Protein AF-A0A0F7N652-F1 (afdb_monomer)

Solvent-accessible surface area (backbone atoms only — not comparable to full-atom values): 4604 Å² total; per-residue (Å²): 138,62,67,25,55,27,53,53,52,50,53,50,52,51,50,50,47,23,70,76,69,74,42,78,75,89,64,50,37,72,56,49,27,56,56,29,62,69,51,60,77,90,30,26,38,18,62,35,83,90,77,76,40,75,40,82,53,77,67,75,60,82,79,74,81,78,80,72,76,80,68,83,80,127

pLDDT: mean 85.21, std 11.58, range [51.59, 96.19]

Structure (mmCIF, N/CA/C/O backbone):
data_AF-A0A0F7N652-F1
#
_entry.id   AF-A0A0F7N652-F1
#
loop_
_atom_site.group_PDB
_atom_site.id
_atom_site.type_symbol
_atom_site.label_atom_id
_atom_site.label_alt_id
_atom_site.label_comp_id
_atom_site.label_asym_id
_atom_site.label_entity_id
_atom_site.label_seq_id
_atom_site.pdbx_PDB_ins_code
_atom_site.Cartn_x
_atom_site.Cartn_y
_atom_site.Cartn_z
_atom_site.occupancy
_atom_site.B_iso_or_equiv
_atom_site.auth_seq_id
_atom_site.auth_comp_id
_atom_site.auth_asym_id
_atom_site.auth_atom_id
_atom_site.pdbx_PDB_model_num
ATOM 1 N N . MET A 1 1 ? 10.824 8.606 -3.890 1.00 51.59 1 MET A N 1
ATOM 2 C CA . MET A 1 1 ? 10.103 7.373 -3.538 1.00 51.59 1 MET A CA 1
ATOM 3 C C . MET A 1 1 ? 8.964 7.296 -4.526 1.00 51.59 1 MET A C 1
ATOM 5 O O . MET A 1 1 ? 8.148 8.209 -4.537 1.00 51.59 1 MET A O 1
ATOM 9 N N . THR A 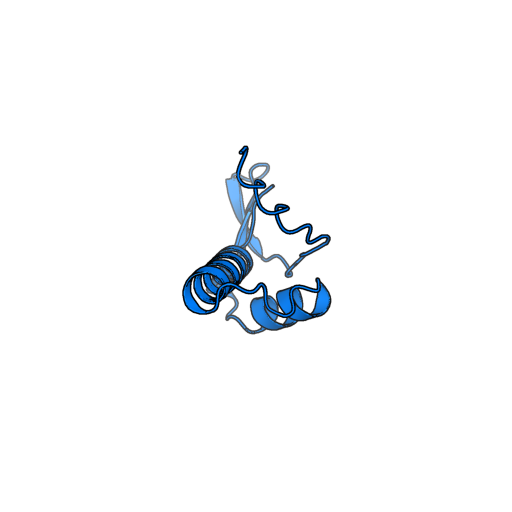1 2 ? 9.022 6.352 -5.454 1.00 65.06 2 THR A N 1
ATOM 10 C CA . THR A 1 2 ? 7.981 6.164 -6.463 1.00 65.06 2 THR A CA 1
ATOM 11 C C . THR A 1 2 ? 7.324 4.836 -6.164 1.00 65.06 2 THR A C 1
ATOM 13 O O . THR A 1 2 ? 8.018 3.828 -6.088 1.00 65.06 2 THR A O 1
ATOM 16 N N . HIS A 1 3 ? 6.025 4.881 -5.895 1.00 70.06 3 HIS A N 1
ATOM 17 C CA . HIS A 1 3 ? 5.224 3.708 -5.580 1.00 70.06 3 HIS A CA 1
ATOM 18 C C . HIS A 1 3 ? 4.590 3.172 -6.852 1.00 70.06 3 HIS A C 1
ATOM 20 O O . HIS A 1 3 ? 4.307 3.940 -7.777 1.00 70.06 3 HIS A O 1
ATOM 26 N N . ALA A 1 4 ? 4.377 1.862 -6.886 1.00 86.94 4 ALA A N 1
ATOM 27 C CA . ALA A 1 4 ? 3.533 1.273 -7.908 1.00 86.94 4 ALA A CA 1
ATOM 28 C C . ALA A 1 4 ? 2.062 1.585 -7.609 1.00 86.94 4 ALA A C 1
ATOM 30 O O . ALA A 1 4 ? 1.663 1.692 -6.444 1.00 86.94 4 ALA A O 1
ATOM 31 N N . SER A 1 5 ? 1.226 1.662 -8.645 1.00 90.06 5 SER A N 1
ATOM 32 C CA . SER A 1 5 ? -0.215 1.878 -8.459 1.00 90.06 5 SER A CA 1
ATOM 33 C C . SER A 1 5 ? -0.864 0.798 -7.583 1.00 90.06 5 SER A C 1
ATOM 35 O O . SER A 1 5 ? -1.800 1.099 -6.844 1.00 90.06 5 SER A O 1
ATOM 37 N N . ALA A 1 6 ? -0.358 -0.442 -7.605 1.00 92.12 6 ALA A N 1
ATOM 38 C CA . ALA A 1 6 ? -0.810 -1.511 -6.713 1.00 92.12 6 ALA A CA 1
ATOM 39 C C . ALA A 1 6 ? -0.655 -1.139 -5.227 1.00 92.12 6 ALA A C 1
ATOM 41 O O . ALA A 1 6 ? -1.590 -1.309 -4.442 1.00 92.12 6 ALA A O 1
ATOM 42 N N . GLU A 1 7 ? 0.498 -0.592 -4.837 1.00 90.25 7 GLU A N 1
ATOM 43 C CA . GLU A 1 7 ? 0.769 -0.183 -3.454 1.00 90.25 7 GLU A CA 1
ATOM 44 C C . GLU A 1 7 ? -0.133 0.986 -3.035 1.00 90.25 7 GLU A C 1
ATOM 46 O O . GLU A 1 7 ? -0.694 0.984 -1.936 1.00 90.25 7 GLU A O 1
ATOM 51 N N . GLU A 1 8 ? -0.340 1.956 -3.932 1.00 90.75 8 GLU A N 1
ATOM 52 C CA . GLU A 1 8 ? -1.234 3.094 -3.693 1.00 90.75 8 GLU A CA 1
ATOM 53 C C . GLU A 1 8 ? -2.684 2.641 -3.478 1.00 90.75 8 GLU A C 1
ATOM 55 O O . GLU A 1 8 ? -3.335 3.061 -2.516 1.00 90.75 8 GLU A O 1
ATOM 60 N N . ILE A 1 9 ? -3.184 1.735 -4.324 1.00 93.69 9 ILE A N 1
ATOM 61 C CA . ILE A 1 9 ? -4.531 1.164 -4.191 1.00 93.69 9 ILE A CA 1
ATOM 62 C C . ILE A 1 9 ? -4.673 0.445 -2.845 1.00 93.69 9 ILE A C 1
ATOM 64 O O . ILE A 1 9 ? -5.652 0.669 -2.128 1.00 93.69 9 ILE A O 1
ATOM 68 N N . VAL A 1 10 ? -3.698 -0.388 -2.467 1.00 94.31 10 VAL A N 1
ATOM 69 C CA . VAL A 1 10 ? -3.717 -1.116 -1.189 1.00 94.31 10 VAL A CA 1
ATOM 70 C C . VAL A 1 10 ? -3.740 -0.158 0.003 1.00 94.31 10 VAL A C 1
ATOM 72 O O . VAL A 1 10 ? -4.526 -0.358 0.936 1.00 94.31 10 VAL A O 1
ATOM 75 N N . ALA A 1 11 ? -2.943 0.911 -0.037 1.00 90.94 11 ALA A N 1
ATOM 76 C CA . ALA A 1 11 ? -2.929 1.929 1.008 1.00 90.94 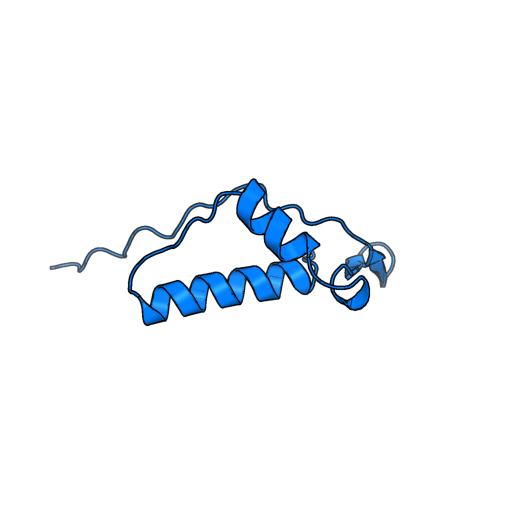11 ALA A CA 1
ATOM 77 C C . ALA A 1 11 ? -4.284 2.654 1.129 1.00 90.94 11 ALA A C 1
ATOM 79 O O . ALA A 1 11 ? -4.784 2.855 2.241 1.00 90.94 11 ALA A O 1
ATOM 80 N N . LEU A 1 12 ? -4.911 3.000 -0.001 1.00 93.06 12 LEU A N 1
ATOM 81 C CA . LEU A 1 12 ? -6.227 3.646 -0.028 1.00 93.06 12 LEU A CA 1
ATOM 82 C C . LEU A 1 12 ? -7.337 2.727 0.497 1.00 93.06 12 LEU A C 1
ATOM 84 O O . LEU A 1 12 ? -8.170 3.172 1.284 1.00 93.06 12 LEU A O 1
ATOM 88 N N . VAL A 1 13 ? -7.321 1.440 0.141 1.00 94.31 13 VAL A N 1
ATOM 89 C CA . VAL A 1 13 ? -8.277 0.448 0.666 1.00 94.31 13 VAL A CA 1
ATOM 90 C C . VAL A 1 13 ? -8.120 0.278 2.179 1.00 94.31 13 VAL A C 1
ATOM 92 O O . VAL A 1 13 ? -9.112 0.223 2.908 1.00 94.31 13 VAL A O 1
ATOM 95 N N . ALA A 1 14 ? -6.884 0.232 2.684 1.00 92.38 14 ALA A N 1
ATOM 96 C CA . ALA A 1 14 ? -6.629 0.168 4.122 1.00 92.38 14 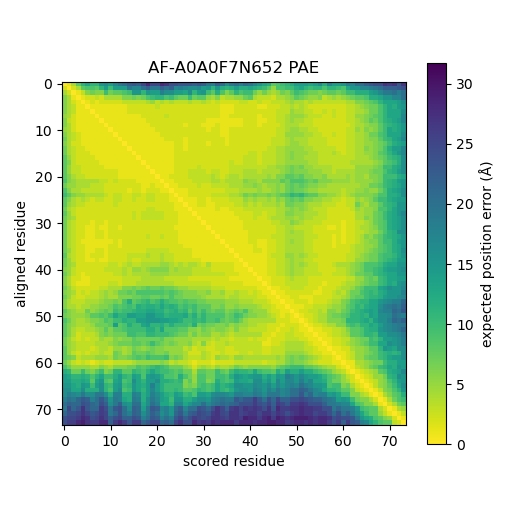ALA A CA 1
ATOM 97 C C . ALA A 1 14 ? -7.166 1.407 4.863 1.00 92.38 14 ALA A C 1
ATOM 99 O O . ALA A 1 14 ? -7.722 1.282 5.961 1.00 92.38 14 ALA A O 1
ATOM 100 N N . LEU A 1 15 ? -7.022 2.593 4.263 1.00 91.56 15 LEU A N 1
ATOM 101 C CA . LEU A 1 15 ? -7.568 3.838 4.795 1.00 91.56 15 LEU A CA 1
ATOM 102 C C . LEU A 1 15 ? -9.102 3.839 4.789 1.00 91.56 15 LEU A C 1
ATOM 104 O O . LEU A 1 15 ? -9.707 4.195 5.801 1.00 91.56 15 LEU A O 1
ATOM 108 N N . ASP A 1 16 ? -9.730 3.407 3.699 1.00 94.50 16 ASP A N 1
ATOM 109 C CA . ASP A 1 16 ? -11.189 3.323 3.595 1.00 94.50 16 ASP A CA 1
ATOM 110 C C . ASP A 1 16 ? -11.775 2.373 4.653 1.00 94.50 16 ASP A C 1
ATOM 112 O O . ASP A 1 16 ? -12.668 2.750 5.415 1.00 94.50 16 ASP A O 1
ATOM 116 N N . LEU A 1 17 ? -11.170 1.192 4.833 1.00 93.56 17 LEU A N 1
ATOM 117 C CA . LEU A 1 17 ? -11.546 0.255 5.898 1.00 93.56 17 LEU A CA 1
ATOM 118 C C . LEU A 1 17 ? -11.421 0.876 7.292 1.00 93.56 17 LEU A C 1
ATOM 120 O O . LEU A 1 17 ? -12.269 0.641 8.161 1.00 93.56 17 LEU A O 1
ATOM 124 N N . LYS A 1 18 ? -10.384 1.686 7.524 1.00 91.38 18 LYS A N 1
ATOM 125 C CA . LYS A 1 18 ? -10.217 2.417 8.782 1.00 91.38 18 LYS A CA 1
ATOM 126 C C . LYS A 1 18 ? -11.316 3.449 8.996 1.00 91.38 18 LYS A C 1
ATOM 128 O O . LYS A 1 18 ? -11.804 3.561 10.123 1.00 91.38 18 LYS A O 1
ATOM 133 N N . VAL A 1 19 ? -11.696 4.190 7.958 1.00 92.31 19 VAL A N 1
ATOM 134 C CA . VAL A 1 19 ? -12.792 5.166 8.022 1.00 92.31 19 VAL A CA 1
ATOM 135 C C . VAL A 1 19 ? -14.119 4.455 8.295 1.00 92.31 19 VAL A C 1
ATOM 137 O O . VAL A 1 19 ? -14.842 4.855 9.205 1.00 92.31 19 VAL A O 1
ATOM 140 N N . ALA A 1 20 ? -14.395 3.358 7.589 1.00 94.94 20 ALA A N 1
ATOM 141 C CA . ALA A 1 20 ? -15.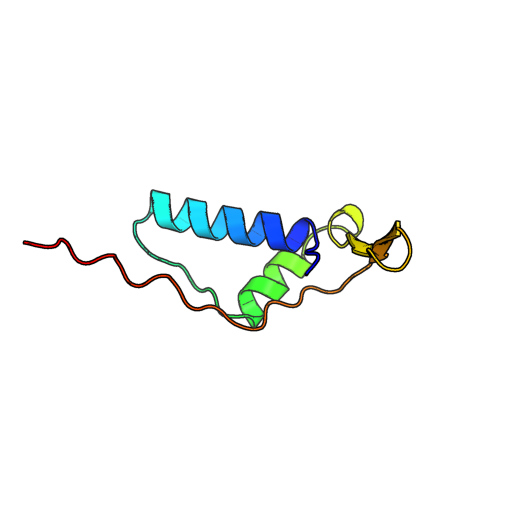645 2.612 7.706 1.00 94.94 20 ALA A CA 1
ATOM 142 C C . ALA A 1 20 ? -15.806 1.891 9.057 1.00 94.94 20 ALA A C 1
ATOM 144 O O . ALA A 1 20 ? -16.896 1.858 9.625 1.00 94.94 20 ALA A O 1
ATOM 145 N N . THR A 1 21 ? -14.730 1.301 9.588 1.00 93.38 21 THR A N 1
ATOM 146 C CA . THR A 1 21 ? -14.791 0.447 10.795 1.00 93.38 21 THR A CA 1
ATOM 147 C C . THR A 1 21 ? -14.263 1.122 12.061 1.00 93.38 21 THR A C 1
ATOM 149 O O . THR A 1 21 ? -14.372 0.579 13.163 1.00 93.38 21 THR A O 1
ATOM 152 N N . GLY A 1 22 ? -13.620 2.283 11.922 1.00 91.25 22 GLY A N 1
ATOM 153 C CA . GLY A 1 22 ? -12.917 2.965 13.004 1.00 91.25 22 GLY A CA 1
ATOM 154 C C . GLY A 1 22 ? -11.635 2.261 13.465 1.00 91.2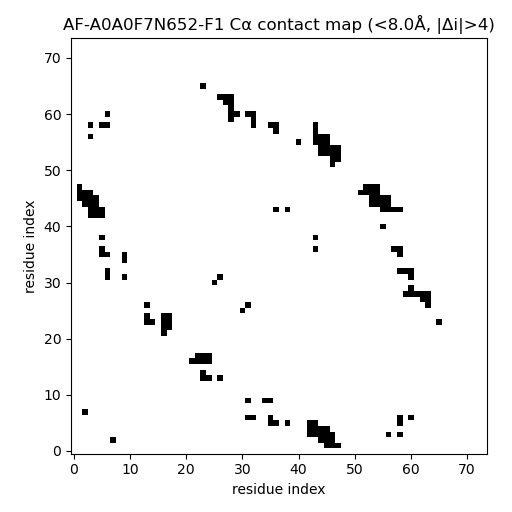5 22 GLY A C 1
ATOM 155 O O . GLY A 1 22 ? -10.974 2.747 14.391 1.00 91.25 22 GLY A O 1
ATOM 156 N N . ARG A 1 23 ? -11.222 1.145 12.849 1.00 88.69 23 ARG A N 1
ATOM 157 C CA . ARG A 1 23 ? -10.055 0.344 13.262 1.00 88.69 23 ARG A CA 1
ATOM 158 C C . ARG A 1 23 ? -9.116 0.095 12.090 1.00 88.69 23 ARG A C 1
ATOM 160 O O . ARG A 1 23 ? -9.550 -0.079 10.964 1.00 88.69 23 ARG A O 1
ATOM 167 N N . TRP A 1 24 ? -7.816 0.093 12.368 1.00 89.06 24 TRP A N 1
ATOM 168 C CA . TRP A 1 24 ? -6.846 -0.386 11.388 1.00 89.06 24 TRP A CA 1
ATOM 169 C C . TRP A 1 24 ? -6.950 -1.914 11.323 1.00 89.06 24 TRP A C 1
ATOM 171 O O . TRP A 1 24 ? -7.087 -2.556 12.367 1.00 89.06 24 TRP A O 1
ATOM 181 N N . GLY A 1 25 ? -6.940 -2.475 10.113 1.00 86.88 25 GLY A N 1
ATOM 182 C CA . GLY A 1 25 ? -6.891 -3.922 9.898 1.00 86.88 25 GLY A CA 1
ATOM 183 C C . GLY A 1 25 ? -5.498 -4.504 10.161 1.00 86.88 25 GLY A C 1
ATOM 184 O O . GLY A 1 25 ? -4.653 -3.868 10.790 1.00 86.88 25 GLY A O 1
ATOM 185 N N . ASN A 1 26 ? -5.242 -5.713 9.656 1.00 90.31 26 ASN A N 1
ATOM 186 C CA . ASN A 1 26 ? -3.881 -6.245 9.610 1.00 90.31 26 ASN A CA 1
ATOM 187 C C . ASN A 1 26 ? -3.085 -5.519 8.514 1.00 90.31 26 ASN A C 1
AT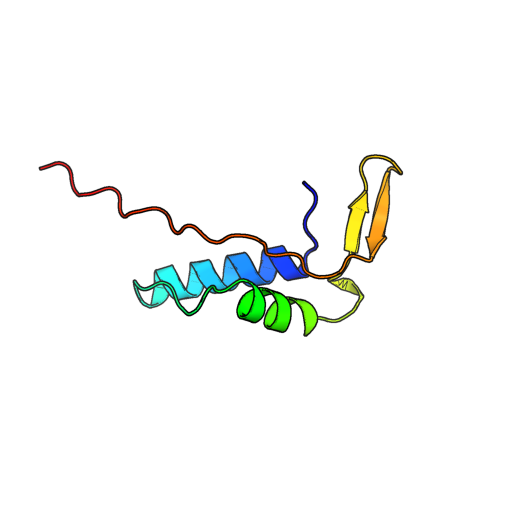OM 189 O O . ASN A 1 26 ? -3.410 -5.654 7.337 1.00 90.31 26 ASN A O 1
ATOM 193 N N . LEU A 1 27 ? -2.064 -4.768 8.924 1.00 91.06 27 LEU A N 1
ATOM 194 C CA . LEU A 1 27 ? -1.222 -3.938 8.062 1.00 91.06 27 LEU A CA 1
ATOM 195 C C . LEU A 1 27 ? 0.256 -4.333 8.175 1.00 91.06 27 LEU A C 1
ATOM 197 O O . LEU A 1 27 ? 1.132 -3.481 8.053 1.00 91.06 27 LEU A O 1
ATOM 201 N N . THR A 1 28 ? 0.543 -5.608 8.463 1.00 91.44 28 THR A N 1
ATOM 202 C CA . THR A 1 28 ? 1.923 -6.099 8.383 1.00 91.44 28 THR A CA 1
ATOM 203 C C . THR A 1 28 ? 2.421 -6.028 6.934 1.00 91.44 28 THR A C 1
ATOM 205 O O . THR A 1 28 ? 1.632 -6.314 6.026 1.00 91.44 28 THR A O 1
ATOM 208 N N . PRO A 1 29 ? 3.702 -5.682 6.707 1.00 92.38 29 PRO A N 1
ATOM 209 C CA . PRO A 1 29 ? 4.338 -5.707 5.390 1.00 92.38 29 PRO A CA 1
ATOM 210 C C . PRO A 1 29 ? 3.972 -6.925 4.545 1.00 92.38 29 PRO A C 1
ATOM 212 O O . PRO A 1 29 ? 3.419 -6.779 3.462 1.00 92.38 29 PRO A O 1
ATOM 215 N N . GLU A 1 30 ? 4.102 -8.129 5.108 1.00 93.00 30 GLU A N 1
ATOM 216 C CA . GLU A 1 30 ? 3.852 -9.381 4.389 1.00 93.00 30 GLU A CA 1
ATOM 217 C C . GLU A 1 30 ? 2.406 -9.482 3.894 1.00 93.00 30 GLU A C 1
ATOM 219 O O . GLU A 1 30 ? 2.131 -10.060 2.842 1.00 93.00 30 GLU A O 1
ATOM 224 N N . ARG A 1 31 ? 1.451 -8.929 4.655 1.00 93.88 31 ARG A N 1
ATOM 225 C CA . ARG A 1 31 ? 0.046 -8.917 4.252 1.00 93.88 31 ARG A CA 1
ATOM 226 C C . ARG A 1 31 ? -0.198 -7.888 3.157 1.00 93.88 31 ARG A C 1
ATOM 228 O O . ARG A 1 31 ? -0.966 -8.181 2.243 1.00 93.88 31 ARG A O 1
ATOM 235 N N . LEU A 1 32 ? 0.398 -6.706 3.273 1.00 93.69 32 LEU A N 1
ATOM 236 C CA . LEU A 1 32 ? 0.242 -5.631 2.297 1.00 93.69 32 LEU A CA 1
ATOM 237 C C . LEU A 1 32 ? 0.886 -6.007 0.959 1.00 93.69 32 LEU A C 1
ATOM 239 O O . LEU A 1 32 ? 0.213 -5.919 -0.067 1.00 93.69 32 LEU A O 1
ATOM 243 N N . ASP A 1 33 ? 2.106 -6.542 0.987 1.00 94.25 33 ASP A N 1
ATOM 244 C CA . ASP A 1 33 ? 2.821 -7.037 -0.192 1.00 94.25 33 ASP A CA 1
ATOM 245 C C . ASP A 1 33 ? 2.067 -8.186 -0.865 1.00 94.25 33 ASP A C 1
ATOM 247 O O . ASP A 1 33 ? 1.931 -8.202 -2.083 1.00 94.25 33 ASP A O 1
ATOM 251 N N . ALA A 1 34 ? 1.494 -9.122 -0.096 1.00 95.19 34 ALA A N 1
ATOM 252 C CA . ALA A 1 34 ? 0.699 -10.211 -0.668 1.00 95.19 34 ALA A CA 1
ATOM 253 C C . ALA A 1 34 ? -0.565 -9.713 -1.392 1.00 95.19 34 ALA A C 1
ATOM 255 O O . ALA A 1 34 ? -0.970 -10.294 -2.398 1.00 95.19 34 ALA A O 1
ATOM 256 N N . VAL A 1 35 ? -1.208 -8.652 -0.890 1.00 95.44 35 VAL A N 1
ATOM 257 C CA . VAL A 1 35 ? -2.366 -8.047 -1.567 1.00 95.44 35 VAL A CA 1
ATOM 258 C C . VAL A 1 35 ? -1.905 -7.254 -2.790 1.00 95.44 35 VAL A C 1
ATOM 260 O O . VAL A 1 35 ? -2.474 -7.433 -3.864 1.00 95.44 35 VAL A O 1
ATOM 263 N N . ALA A 1 36 ? -0.859 -6.437 -2.665 1.00 94.62 36 ALA A N 1
ATOM 264 C CA . ALA A 1 36 ? -0.300 -5.668 -3.776 1.00 94.62 36 ALA A CA 1
ATOM 265 C C . ALA A 1 36 ? 0.218 -6.579 -4.905 1.00 94.62 36 ALA A C 1
ATOM 267 O O . ALA A 1 36 ? -0.037 -6.318 -6.075 1.00 94.62 36 ALA A O 1
ATOM 268 N N . GLY A 1 37 ? 0.842 -7.708 -4.574 1.00 94.50 37 GLY A N 1
ATOM 269 C CA . GLY A 1 37 ? 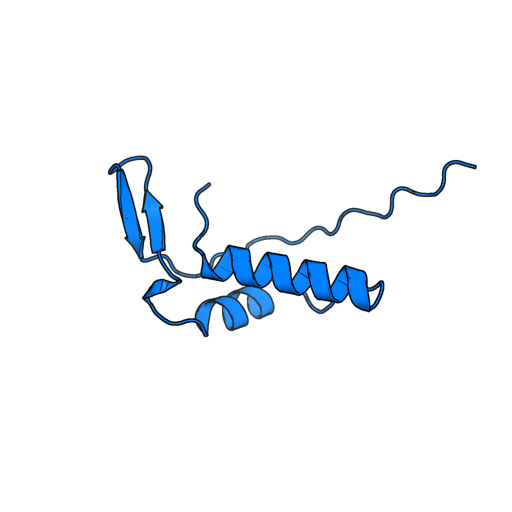1.326 -8.695 -5.541 1.00 94.50 37 GLY A CA 1
ATOM 270 C C . GLY A 1 37 ? 0.220 -9.492 -6.239 1.00 94.50 37 GLY A C 1
ATOM 271 O O . GLY A 1 37 ? 0.497 -10.208 -7.196 1.00 94.50 37 GLY A O 1
ATOM 272 N N . SER A 1 38 ? -1.036 -9.381 -5.789 1.00 96.19 38 SER A N 1
ATOM 273 C CA . SER A 1 38 ? -2.178 -10.031 -6.449 1.00 96.19 38 SER A CA 1
ATOM 274 C C . SER A 1 38 ? -2.726 -9.248 -7.647 1.00 96.19 38 SER A C 1
ATOM 276 O O . SER A 1 38 ? -3.532 -9.785 -8.409 1.00 96.19 38 SER A O 1
ATOM 278 N N . PHE A 1 39 ? -2.301 -7.992 -7.824 1.00 94.00 39 PHE A N 1
ATOM 279 C CA . PHE A 1 39 ? -2.690 -7.167 -8.964 1.00 94.00 39 PHE A CA 1
ATOM 280 C C . PHE A 1 39 ? -1.923 -7.559 -10.233 1.00 94.00 39 PHE A C 1
ATOM 282 O O . PHE A 1 39 ? -0.793 -8.047 -10.171 1.00 94.00 39 PHE A O 1
ATOM 289 N N . GLY A 1 40 ? -2.545 -7.318 -11.390 1.00 93.00 40 GLY A N 1
ATOM 290 C CA . GLY A 1 40 ? -1.938 -7.562 -12.697 1.00 93.00 40 GLY A CA 1
ATOM 291 C C . GLY A 1 40 ? -0.670 -6.728 -12.943 1.00 93.00 40 GLY A C 1
ATOM 292 O O . GLY A 1 40 ? -0.465 -5.713 -12.268 1.00 93.00 40 GLY A O 1
ATOM 293 N N . PRO A 1 41 ? 0.184 -7.131 -13.907 1.00 91.69 41 PRO A N 1
ATOM 294 C CA . PRO A 1 41 ? 1.447 -6.451 -14.214 1.00 91.69 41 PRO A CA 1
ATOM 295 C C . PRO A 1 41 ? 1.306 -4.949 -14.486 1.00 91.69 41 PRO A C 1
ATOM 297 O O . PRO A 1 41 ? 2.206 -4.184 -14.159 1.00 91.69 41 PRO A O 1
ATOM 300 N N . GLU A 1 42 ? 0.167 -4.517 -15.029 1.00 91.12 42 GLU A N 1
ATOM 301 C CA . GLU A 1 42 ? -0.150 -3.116 -15.318 1.00 91.12 42 GLU A CA 1
ATOM 302 C C . GLU A 1 42 ? -0.208 -2.216 -14.071 1.00 91.12 42 GLU A C 1
ATOM 304 O O . GLU A 1 42 ? -0.124 -0.996 -14.189 1.00 91.12 42 GLU A O 1
ATOM 309 N N . TYR A 1 43 ? -0.332 -2.800 -12.875 1.00 91.56 43 TYR A N 1
ATOM 310 C CA . TYR A 1 43 ? -0.321 -2.074 -11.602 1.00 91.56 43 TYR A CA 1
ATOM 311 C C . TYR A 1 43 ? 1.033 -2.119 -10.891 1.00 91.56 43 TYR A C 1
ATOM 313 O O . TYR A 1 43 ? 1.190 -1.458 -9.865 1.00 91.56 43 TYR A O 1
ATOM 321 N N . GLN A 1 44 ? 1.993 -2.881 -11.418 1.00 92.56 44 GLN A N 1
ATOM 322 C CA . GLN A 1 44 ? 3.316 -3.100 -10.826 1.00 92.56 44 GLN A CA 1
ATOM 323 C C . GLN A 1 44 ? 4.375 -2.175 -11.432 1.00 92.56 44 GLN A C 1
ATOM 325 O O . GLN A 1 44 ? 5.557 -2.502 -11.449 1.00 92.56 44 GLN A O 1
ATOM 330 N N . GLU A 1 45 ? 3.969 -1.031 -11.980 1.00 91.94 45 GLU A N 1
ATOM 331 C CA . GLU A 1 45 ? 4.884 -0.074 -12.590 1.00 91.94 45 GLU A CA 1
ATOM 332 C C . GLU A 1 45 ? 5.050 1.162 -11.709 1.00 91.94 45 GLU A C 1
ATOM 334 O O . GLU A 1 45 ? 4.074 1.794 -11.305 1.00 91.94 45 GLU A O 1
ATOM 339 N N . ALA A 1 46 ? 6.303 1.532 -11.450 1.00 87.38 46 ALA A N 1
ATOM 340 C CA . ALA A 1 46 ? 6.658 2.767 -10.770 1.00 87.38 46 ALA A CA 1
ATOM 341 C C . ALA A 1 46 ? 7.453 3.675 -11.713 1.00 87.38 46 ALA A C 1
ATOM 343 O O . ALA A 1 46 ? 8.271 3.217 -12.516 1.00 87.38 46 ALA A O 1
ATOM 344 N N . PHE A 1 47 ? 7.225 4.985 -11.616 1.00 84.88 47 PHE A N 1
ATOM 345 C CA . PHE A 1 47 ? 7.967 5.953 -12.418 1.00 84.88 47 PHE A CA 1
ATOM 346 C C . PHE A 1 47 ? 9.423 6.054 -11.930 1.00 84.88 47 PHE A C 1
ATOM 348 O O . PHE A 1 47 ? 9.705 6.407 -10.784 1.00 84.88 47 PHE A O 1
ATOM 355 N N . ASP A 1 48 ? 10.381 5.750 -12.796 1.00 84.19 48 ASP A N 1
ATOM 356 C CA . ASP A 1 48 ? 11.803 5.900 -12.511 1.00 84.19 48 ASP A CA 1
ATOM 357 C C . ASP A 1 48 ? 12.250 7.308 -12.923 1.00 84.19 48 ASP A C 1
ATOM 359 O O . ASP A 1 48 ? 12.437 7.602 -14.102 1.00 84.19 48 ASP A O 1
ATOM 363 N N . PHE A 1 49 ? 12.451 8.194 -11.944 1.00 82.38 49 PHE A N 1
ATOM 364 C CA . PHE A 1 49 ? 12.915 9.566 -12.190 1.00 82.38 49 PHE A CA 1
ATOM 365 C C . PHE A 1 49 ? 14.316 9.645 -12.815 1.00 82.38 49 PHE A C 1
ATOM 367 O O . PHE A 1 49 ? 14.648 10.669 -13.409 1.00 82.38 49 PHE A O 1
ATOM 374 N N . GLY A 1 50 ? 15.142 8.601 -12.680 1.00 86.75 50 GLY A N 1
ATOM 375 C CA . GLY A 1 50 ? 16.476 8.552 -13.276 1.00 86.75 50 GLY A CA 1
ATOM 376 C C . GLY A 1 50 ? 16.442 8.272 -14.777 1.00 86.75 50 GLY A C 1
ATOM 377 O O . GLY A 1 50 ? 17.280 8.787 -15.515 1.00 86.75 50 GLY A O 1
ATOM 378 N N . THR A 1 51 ? 15.465 7.486 -15.235 1.00 86.06 51 THR A N 1
ATOM 379 C CA . THR A 1 51 ? 15.300 7.133 -16.657 1.00 86.06 51 THR A CA 1
ATOM 380 C C . THR A 1 51 ? 14.134 7.853 -17.341 1.00 86.06 51 THR A C 1
ATOM 382 O O . THR A 1 51 ? 14.068 7.867 -18.568 1.00 86.06 51 THR A O 1
ATOM 385 N N . GLY A 1 52 ? 13.237 8.481 -16.576 1.00 85.50 52 GLY A N 1
ATOM 386 C CA . GLY A 1 52 ? 12.022 9.133 -17.069 1.00 85.50 52 GLY A CA 1
ATOM 387 C C . GLY A 1 52 ? 10.955 8.156 -17.573 1.00 85.50 52 GLY A C 1
ATOM 388 O O . GLY A 1 52 ? 10.050 8.571 -18.295 1.00 85.50 52 GLY A O 1
ATOM 389 N N . ALA A 1 53 ? 11.070 6.870 -17.235 1.00 86.62 53 ALA A N 1
ATOM 390 C CA . ALA A 1 53 ? 10.215 5.802 -1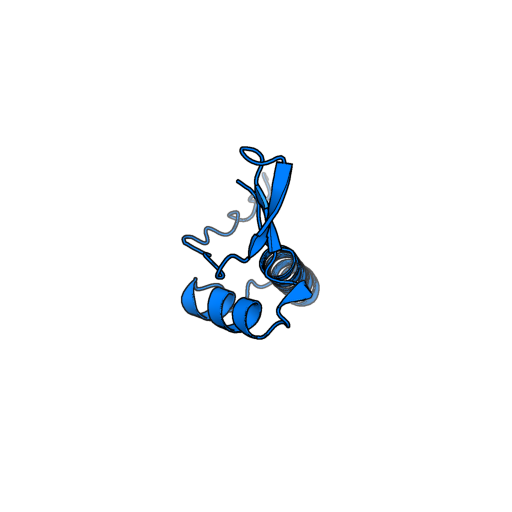7.737 1.00 86.62 53 ALA A CA 1
ATOM 391 C C . ALA A 1 53 ? 9.541 5.038 -16.593 1.00 86.62 53 ALA A C 1
ATO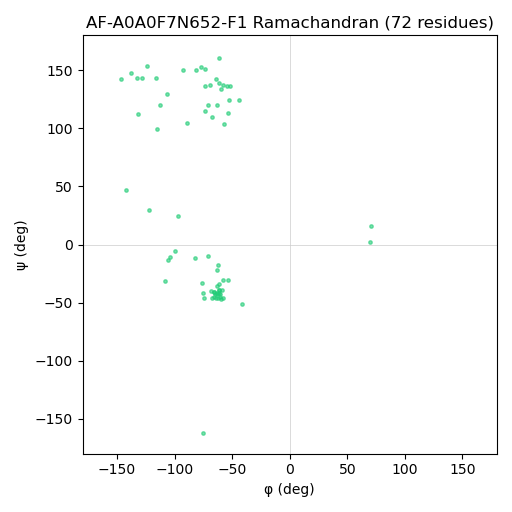M 393 O O . ALA A 1 53 ? 10.071 4.950 -15.488 1.00 86.62 53 ALA A O 1
ATOM 394 N N . ALA A 1 54 ? 8.379 4.452 -16.871 1.00 87.38 54 ALA A N 1
ATOM 395 C CA . ALA A 1 54 ? 7.782 3.462 -15.986 1.00 87.38 54 ALA A CA 1
ATOM 396 C C . ALA A 1 54 ? 8.624 2.177 -16.007 1.00 87.38 54 ALA A C 1
ATOM 398 O O . ALA A 1 54 ? 9.096 1.753 -17.069 1.00 87.38 54 ALA A O 1
ATOM 399 N N . ARG A 1 55 ? 8.847 1.572 -14.838 1.00 87.94 55 ARG A N 1
ATOM 400 C CA . ARG A 1 55 ? 9.560 0.297 -14.713 1.00 87.94 55 ARG A CA 1
ATOM 401 C C . ARG A 1 55 ? 8.795 -0.657 -13.802 1.00 87.94 55 ARG A C 1
ATOM 403 O O . ARG A 1 55 ? 8.259 -0.195 -12.794 1.00 87.94 55 ARG A O 1
ATOM 410 N N . PRO A 1 56 ? 8.794 -1.964 -14.115 1.00 90.19 56 PRO A N 1
ATOM 411 C CA . PRO A 1 56 ? 8.267 -2.974 -13.214 1.00 90.19 56 PRO A CA 1
ATOM 412 C C . PRO A 1 56 ? 8.990 -2.945 -11.867 1.00 90.19 56 PRO A C 1
ATOM 414 O O . PRO A 1 56 ? 10.223 -2.852 -11.830 1.00 90.19 56 PRO A O 1
ATOM 417 N N . VAL A 1 57 ? 8.229 -3.056 -10.787 1.00 89.25 57 VAL A N 1
ATOM 418 C CA . VAL A 1 57 ? 8.720 -3.165 -9.414 1.00 89.25 57 VAL A CA 1
ATOM 419 C C . VAL A 1 57 ? 7.917 -4.220 -8.663 1.00 89.25 57 VAL A C 1
ATOM 421 O O . VAL A 1 57 ? 6.732 -4.411 -8.921 1.00 89.25 57 VAL A O 1
ATOM 424 N N . ASP A 1 58 ? 8.573 -4.899 -7.729 1.00 88.56 58 ASP A N 1
ATOM 425 C CA . ASP A 1 58 ? 7.883 -5.755 -6.769 1.00 88.56 58 ASP A CA 1
ATOM 426 C C . ASP A 1 58 ? 7.318 -4.893 -5.624 1.00 88.56 58 ASP A C 1
ATOM 428 O O . ASP A 1 58 ? 7.926 -3.868 -5.289 1.00 88.56 58 ASP A O 1
ATOM 432 N N . PRO A 1 59 ? 6.200 -5.299 -4.993 1.00 86.69 59 PRO A N 1
ATOM 433 C CA . PRO A 1 59 ? 5.716 -4.664 -3.772 1.00 86.69 59 PRO A CA 1
ATOM 434 C C . PRO A 1 59 ? 6.796 -4.628 -2.688 1.00 86.69 59 PRO A C 1
ATOM 436 O O . PRO A 1 59 ? 7.509 -5.615 -2.481 1.00 86.69 59 PRO A O 1
ATOM 439 N N . ALA A 1 60 ? 6.923 -3.487 -2.014 1.00 88.38 60 ALA A N 1
ATOM 440 C CA . ALA A 1 60 ? 7.995 -3.253 -1.056 1.00 88.38 60 ALA A CA 1
ATOM 441 C C . ALA A 1 60 ? 7.524 -2.447 0.166 1.00 88.38 60 ALA A C 1
ATOM 443 O O . ALA A 1 60 ? 8.194 -1.499 0.597 1.00 88.38 60 ALA A O 1
ATOM 444 N N . PHE A 1 61 ? 6.390 -2.820 0.768 1.00 85.75 61 PHE A N 1
ATOM 445 C CA . PHE A 1 61 ? 6.027 -2.287 2.079 1.00 85.75 61 PHE A CA 1
ATOM 446 C C . PHE A 1 61 ? 7.086 -2.728 3.102 1.00 85.75 61 PHE A C 1
ATOM 448 O O . PHE A 1 61 ? 7.298 -3.912 3.314 1.00 85.75 61 PHE A O 1
ATOM 455 N N . THR A 1 62 ? 7.774 -1.793 3.762 1.00 84.25 62 THR A N 1
ATOM 456 C CA . THR A 1 62 ? 8.823 -2.131 4.750 1.00 84.25 62 THR A CA 1
ATOM 457 C C . THR A 1 62 ? 8.409 -1.842 6.185 1.00 84.25 62 THR A C 1
ATOM 459 O O . THR A 1 62 ? 8.825 -2.537 7.111 1.00 84.25 62 THR A O 1
ATOM 462 N N . GLU A 1 63 ? 7.575 -0.825 6.391 1.00 75.62 63 GLU A N 1
ATOM 463 C CA . GLU A 1 63 ? 7.174 -0.360 7.712 1.00 75.62 63 GLU A CA 1
ATOM 464 C C . GLU A 1 63 ? 5.735 0.158 7.683 1.00 75.62 63 GLU A C 1
ATOM 466 O O . GLU A 1 63 ? 5.317 0.842 6.749 1.00 75.62 63 GLU A O 1
ATOM 471 N N . PHE A 1 64 ? 4.981 -0.104 8.753 1.00 69.38 64 PHE A N 1
ATOM 472 C CA . PHE A 1 64 ? 3.698 0.548 8.990 1.00 69.38 64 PHE A CA 1
ATOM 473 C C . PHE A 1 64 ? 3.627 1.071 10.425 1.00 69.38 64 PHE A C 1
ATOM 475 O O . PHE A 1 64 ? 3.537 0.306 11.385 1.00 69.38 64 PHE A O 1
ATOM 482 N N . THR A 1 65 ? 3.618 2.398 10.569 1.00 68.44 65 THR A N 1
ATOM 483 C CA . THR A 1 65 ? 3.344 3.068 11.844 1.00 68.44 65 THR A CA 1
ATOM 484 C C . THR A 1 65 ? 2.051 3.870 11.704 1.00 68.44 65 THR A C 1
ATOM 486 O O . THR A 1 65 ? 2.081 4.971 11.151 1.00 68.44 65 THR A O 1
ATOM 489 N N . PRO A 1 66 ? 0.900 3.358 12.184 1.00 65.44 66 PRO A N 1
ATOM 490 C CA . PRO A 1 66 ? -0.343 4.107 12.116 1.00 65.44 66 PRO A CA 1
ATOM 491 C C . PRO A 1 66 ? -0.191 5.404 12.917 1.00 65.44 66 PRO A C 1
ATOM 493 O O . PRO A 1 66 ? 0.346 5.366 14.033 1.00 65.44 66 PRO A O 1
ATOM 496 N N . PRO A 1 67 ? -0.709 6.542 12.419 1.00 65.62 67 PRO A N 1
ATOM 497 C CA . PRO A 1 67 ? -0.777 7.756 13.212 1.00 65.62 67 PRO A CA 1
ATOM 498 C C . PRO A 1 67 ? -1.478 7.442 14.533 1.00 65.62 67 PRO A C 1
ATOM 500 O O . PRO A 1 67 ? -2.595 6.909 14.552 1.00 65.62 67 PRO A O 1
ATOM 503 N N . ARG A 1 68 ? -0.823 7.746 15.658 1.00 63.47 68 ARG A N 1
ATOM 504 C CA . ARG A 1 68 ? -1.507 7.730 16.953 1.00 63.47 68 ARG A CA 1
ATOM 505 C C . ARG A 1 68 ? -2.644 8.735 16.854 1.00 63.47 68 ARG A C 1
ATOM 507 O O . ARG A 1 68 ? -2.427 9.837 16.355 1.00 63.47 68 ARG A O 1
ATOM 514 N N . PHE A 1 69 ? -3.841 8.348 17.305 1.00 64.50 69 PHE A N 1
ATOM 515 C CA . PHE A 1 69 ? -4.965 9.275 17.406 1.00 64.50 69 PHE A CA 1
ATOM 516 C C . PHE A 1 69 ? -4.452 10.582 18.009 1.00 64.50 69 PHE A C 1
ATOM 518 O O . PHE A 1 69 ? -3.844 10.557 19.084 1.00 64.50 69 PHE A O 1
ATOM 525 N N . LEU A 1 70 ? -4.674 11.701 17.315 1.00 60.72 70 LEU A N 1
ATOM 526 C CA . LEU A 1 70 ? -4.554 13.009 17.937 1.00 60.72 70 LEU A CA 1
ATOM 527 C C . LEU A 1 70 ? -5.528 12.962 19.109 1.00 60.72 70 LEU A C 1
ATOM 529 O O . LEU A 1 70 ? -6.744 12.911 18.921 1.00 60.72 70 LEU A O 1
ATOM 533 N N . ARG A 1 71 ? -4.991 12.805 20.320 1.00 62.50 71 ARG A N 1
ATOM 534 C CA . ARG A 1 71 ? -5.791 12.764 21.539 1.00 62.50 71 ARG A CA 1
ATOM 535 C C . ARG A 1 71 ? -6.686 14.006 21.509 1.00 62.50 71 ARG A C 1
ATOM 537 O O . ARG A 1 71 ? -6.160 15.071 21.182 1.00 62.50 71 ARG A O 1
ATOM 544 N N . PRO A 1 72 ? -7.982 13.918 21.853 1.00 57.50 72 PRO A N 1
ATOM 545 C CA . PRO A 1 72 ? -8.752 15.120 22.115 1.00 57.50 72 PRO A CA 1
ATOM 546 C C . PRO A 1 72 ? -7.987 15.918 23.173 1.00 57.50 72 PRO A C 1
ATOM 548 O O . PRO A 1 72 ? -7.782 15.436 24.292 1.00 57.50 72 PRO A O 1
ATOM 551 N N . THR A 1 73 ? -7.473 17.084 22.795 1.00 60.88 73 THR A N 1
ATOM 552 C CA . THR A 1 73 ? -6.995 18.066 23.760 1.00 60.88 73 THR A CA 1
ATOM 553 C C . THR A 1 73 ? -8.239 18.553 24.479 1.00 60.88 73 THR A C 1
ATOM 555 O O . THR A 1 73 ? -9.118 19.149 23.858 1.00 60.88 73 THR A O 1
ATOM 558 N N . ARG A 1 74 ? -8.353 18.166 25.749 1.00 54.28 74 ARG A N 1
ATOM 559 C CA . ARG A 1 74 ? -9.364 18.684 26.664 1.00 54.28 74 ARG A CA 1
ATOM 560 C C . ARG A 1 74 ? -9.144 20.172 26.893 1.00 54.28 74 ARG A C 1
ATOM 562 O O . ARG A 1 74 ? -7.958 20.561 26.962 1.00 54.28 74 ARG A O 1
#

Foldseek 3Di:
DWDFQLLVVLVVVQVVCCVVVVDGDDDPQVVSLVSSVVDDQNRQWTQDPVVRDTDGDRRDDDDDDPPDPPPPPD

Mean predicted aligned error: 6.65 Å

Radius of gyration: 14.74 Å; Cα contacts (8 Å, |Δi|>4): 84; chains: 1; bounding box: 32×29×44 Å

Sequence (74 aa):
MTHASAEEIVALVALDLKVATGRWGNLTPERLDAVAGSFGPEYQEAFDFGTGAARPVDPAFTEFTPPRFLRPTR

Secondary structure (DSSP, 8-state):
----HHHHHHHHHHHHHHHHHSS-----HHHHHHHHTTS-GGGSEEEETTTTEEEE---------PPP------